Protein AF-A0A525K4E4-F1 (afdb_monomer_lite)

pLDDT: mean 88.95, std 10.06, range [52.97, 96.81]

Radius of gyration: 13.28 Å; chains: 1; bounding box: 39×20×27 Å

Foldseek 3Di:
DQDFPDWAAEPVQWIWTHRPNDTDTDHLVRCVVVVDPDHRVPGHYPVVVVVVVVVVVVVVVVVVD

Sequence (65 aa):
MNMATGMFRTSDGSVQVDYDGVSIPIPRSKYDKNGYKPNFDELPLEADYLAAQEKQRAADAKKHL

Secondary structure (DSSP, 8-state):
-PPP-EEEE-TTSEEEEEETTEEEEEEHHHHHHTT-SS-GGGSPBHHHHHHHHHHHHHHHHHHT-

Structure (mmCIF, N/CA/C/O backbone):
data_AF-A0A525K4E4-F1
#
_entry.id   AF-A0A525K4E4-F1
#
loop_
_atom_site.group_PDB
_atom_site.id
_atom_site.type_symbol
_atom_site.label_atom_id
_atom_site.label_alt_id
_atom_site.label_comp_id
_atom_site.label_asym_id
_atom_site.label_entity_id
_atom_site.label_seq_id
_atom_site.pdbx_PDB_ins_code
_atom_site.Cartn_x
_atom_site.Cartn_y
_atom_site.Cartn_z
_atom_site.occupancy
_atom_site.B_iso_or_equiv
_atom_site.auth_seq_id
_atom_site.auth_comp_id
_atom_site.auth_asym_id
_atom_site.auth_atom_id
_atom_site.pdbx_PDB_model_num
ATOM 1 N N . MET A 1 1 ? -7.524 -10.585 -15.612 1.00 53.31 1 MET A N 1
ATOM 2 C CA . MET A 1 1 ? -7.278 -9.958 -14.297 1.00 53.31 1 MET A CA 1
ATOM 3 C C . MET A 1 1 ? -5.777 -9.878 -14.119 1.00 53.31 1 MET A C 1
ATOM 5 O O . MET A 1 1 ? -5.154 -10.931 -14.097 1.00 53.31 1 MET A O 1
ATOM 9 N N . ASN A 1 2 ? -5.199 -8.677 -14.060 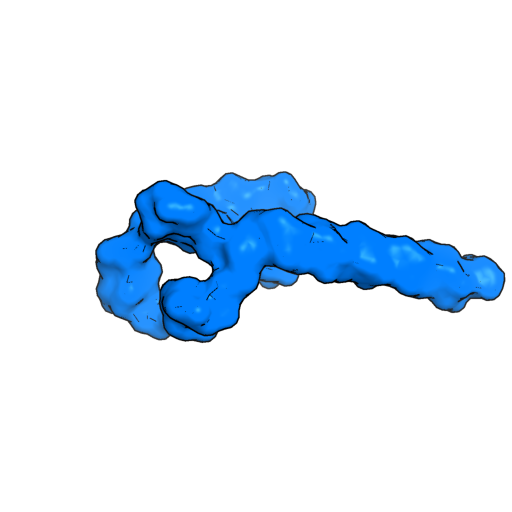1.00 66.69 2 ASN A N 1
ATOM 10 C CA . ASN A 1 2 ? -3.795 -8.544 -13.668 1.00 66.69 2 ASN A CA 1
ATOM 11 C C . ASN A 1 2 ? -3.700 -8.877 -12.176 1.00 66.69 2 ASN A C 1
ATOM 13 O O . ASN A 1 2 ? -4.538 -8.422 -11.395 1.00 66.69 2 ASN A O 1
ATOM 17 N N . MET A 1 3 ? -2.750 -9.730 -11.800 1.00 83.94 3 MET A N 1
ATOM 18 C CA . MET A 1 3 ? -2.468 -9.993 -10.390 1.00 83.94 3 MET A CA 1
ATOM 19 C C . MET A 1 3 ? -1.872 -8.732 -9.764 1.00 83.94 3 MET A C 1
ATOM 21 O O . MET A 1 3 ? -1.153 -7.999 -10.439 1.00 83.94 3 MET A O 1
ATOM 25 N N . ALA A 1 4 ? -2.199 -8.469 -8.499 1.00 86.25 4 ALA A N 1
ATOM 26 C CA . ALA A 1 4 ? -1.568 -7.378 -7.771 1.00 86.25 4 ALA A CA 1
ATOM 27 C C . ALA A 1 4 ? -0.074 -7.684 -7.612 1.00 86.25 4 ALA A C 1
ATOM 29 O O . ALA A 1 4 ? 0.294 -8.770 -7.161 1.00 86.25 4 ALA A O 1
ATOM 30 N N . THR A 1 5 ? 0.765 -6.725 -7.983 1.00 89.12 5 THR A N 1
ATOM 31 C CA . THR A 1 5 ? 2.224 -6.803 -7.871 1.00 89.12 5 THR A CA 1
ATOM 32 C C . THR A 1 5 ? 2.680 -6.411 -6.464 1.00 89.12 5 THR A C 1
ATOM 34 O O . THR A 1 5 ? 3.718 -6.874 -5.997 1.00 89.12 5 THR A O 1
ATOM 37 N N . GLY A 1 6 ? 1.884 -5.613 -5.745 1.00 93.00 6 GLY A N 1
ATOM 38 C CA . GLY A 1 6 ? 2.175 -5.245 -4.364 1.00 93.00 6 GLY A CA 1
ATOM 39 C C . GLY A 1 6 ? 1.061 -4.468 -3.671 1.00 93.00 6 GLY A C 1
ATOM 40 O O . GLY A 1 6 ? 0.023 -4.154 -4.254 1.00 93.00 6 GLY A O 1
ATOM 41 N N . MET A 1 7 ? 1.278 -4.177 -2.390 1.00 95.44 7 MET A N 1
ATOM 42 C CA . MET A 1 7 ? 0.400 -3.344 -1.570 1.00 95.44 7 MET A CA 1
ATOM 43 C C . MET A 1 7 ? 1.234 -2.499 -0.609 1.00 95.44 7 MET A C 1
ATOM 45 O O . MET A 1 7 ? 2.212 -2.986 -0.041 1.00 95.44 7 MET A O 1
ATOM 49 N N . PHE A 1 8 ? 0.814 -1.259 -0.382 1.00 96.19 8 PHE A N 1
ATOM 50 C CA . PHE A 1 8 ? 1.405 -0.369 0.617 1.00 96.19 8 PHE A CA 1
ATOM 51 C C . PHE A 1 8 ? 0.335 0.523 1.238 1.00 96.19 8 PHE A C 1
ATOM 53 O O . PHE A 1 8 ? -0.742 0.708 0.671 1.00 96.19 8 PHE A O 1
ATOM 60 N N . ARG A 1 9 ? 0.616 1.074 2.417 1.00 96.69 9 ARG A N 1
ATOM 61 C CA . ARG A 1 9 ? -0.261 2.052 3.062 1.00 96.69 9 ARG A CA 1
ATOM 62 C C . ARG A 1 9 ? 0.255 3.466 2.858 1.00 96.69 9 AR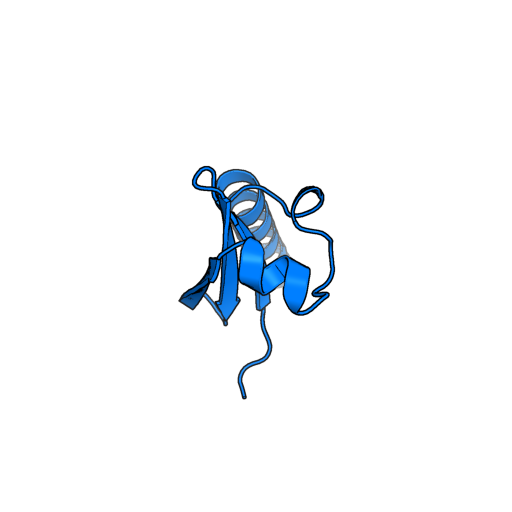G A C 1
ATOM 64 O O . ARG A 1 9 ? 1.461 3.715 2.835 1.00 96.69 9 ARG A O 1
ATOM 71 N N . THR A 1 10 ? -0.676 4.398 2.764 1.00 94.88 10 THR A N 1
ATOM 72 C CA . THR A 1 10 ? -0.392 5.826 2.685 1.00 94.88 10 THR A CA 1
ATOM 73 C C . THR A 1 10 ? -0.648 6.495 4.034 1.00 94.88 10 THR A C 1
ATOM 75 O O . THR A 1 10 ? -1.421 6.000 4.862 1.00 94.88 10 THR A O 1
ATOM 78 N N . SER A 1 11 ? 0.006 7.632 4.278 1.00 90.12 11 SER A N 1
ATOM 79 C CA . SER A 1 11 ? -0.106 8.366 5.548 1.00 90.12 11 SER A CA 1
ATOM 80 C C . SER A 1 11 ? -1.515 8.909 5.819 1.00 90.12 11 SER A C 1
ATOM 82 O O . SER A 1 11 ? -1.864 9.141 6.973 1.00 90.12 11 SER A O 1
ATOM 84 N N . ASP A 1 12 ? -2.345 9.073 4.785 1.00 89.12 12 ASP A N 1
ATOM 85 C CA . ASP A 1 12 ? -3.768 9.430 4.890 1.00 89.12 12 ASP A CA 1
ATOM 86 C C . ASP A 1 12 ? -4.669 8.244 5.284 1.00 89.12 12 ASP A C 1
ATOM 88 O O . ASP A 1 12 ? -5.876 8.410 5.453 1.00 89.12 12 ASP A O 1
ATOM 92 N N . GLY A 1 13 ? -4.099 7.052 5.487 1.00 90.31 13 GLY A N 1
ATOM 93 C CA . GLY A 1 13 ? -4.832 5.897 5.998 1.00 90.31 13 GLY A CA 1
ATOM 94 C C . GLY A 1 13 ? -5.514 5.063 4.915 1.00 90.31 13 GLY A C 1
ATOM 95 O O . GLY A 1 13 ? -6.461 4.339 5.217 1.00 90.31 13 GLY A O 1
ATOM 96 N N . SER A 1 14 ? -5.068 5.152 3.662 1.00 95.38 14 SER A N 1
ATOM 97 C CA . SER A 1 14 ? -5.535 4.285 2.577 1.00 95.38 14 SER A CA 1
ATOM 98 C C . SER A 1 14 ? -4.528 3.168 2.289 1.00 95.38 14 SER A C 1
ATOM 100 O O . SER A 1 14 ? -3.349 3.270 2.627 1.00 95.38 14 SER A O 1
ATOM 102 N N . VAL A 1 15 ? -4.999 2.076 1.691 1.00 96.81 15 VAL A N 1
ATOM 103 C CA . VAL A 1 15 ? -4.143 1.038 1.107 1.00 96.81 15 VAL A CA 1
ATOM 104 C C . VAL A 1 15 ? -4.112 1.236 -0.396 1.00 96.81 15 VAL A C 1
ATOM 106 O O . VAL A 1 15 ? -5.160 1.291 -1.027 1.00 96.81 15 VAL A O 1
ATOM 109 N N . GLN A 1 16 ? -2.925 1.298 -0.976 1.00 96.62 16 GLN A N 1
ATOM 110 C CA . GLN A 1 16 ? -2.715 1.308 -2.415 1.00 96.62 16 GLN A CA 1
ATOM 111 C C . GLN A 1 16 ? -2.381 -0.109 -2.865 1.00 96.62 16 GLN A C 1
ATOM 113 O O . GLN A 1 16 ? -1.435 -0.717 -2.363 1.00 96.62 16 GLN A O 1
ATOM 118 N N . VAL A 1 17 ? -3.174 -0.645 -3.791 1.00 94.62 17 VAL A N 1
ATOM 119 C CA . VAL A 1 17 ? -2.905 -1.940 -4.427 1.00 94.62 17 VAL A CA 1
ATOM 120 C C . VAL A 1 17 ? -2.269 -1.681 -5.782 1.00 94.62 17 VAL A C 1
ATOM 122 O O . VAL A 1 17 ? -2.921 -1.118 -6.658 1.00 94.62 17 VAL A O 1
ATOM 125 N N . ASP A 1 18 ? -1.012 -2.077 -5.927 1.00 93.06 18 ASP A N 1
ATOM 126 C CA . ASP A 1 18 ? -0.193 -1.885 -7.121 1.00 93.06 18 ASP A CA 1
ATOM 127 C C . ASP A 1 18 ? -0.448 -3.018 -8.121 1.00 93.06 18 ASP A C 1
ATOM 129 O O . ASP A 1 18 ? -0.357 -4.202 -7.785 1.00 93.06 18 ASP A O 1
ATOM 133 N N . TYR A 1 19 ? -0.768 -2.638 -9.353 1.00 90.75 19 TYR A N 1
ATOM 134 C CA . TYR A 1 19 ? -0.871 -3.500 -10.520 1.00 90.75 19 TYR A CA 1
ATOM 135 C C . TYR A 1 19 ? 0.120 -3.005 -11.574 1.00 90.75 19 TYR A C 1
ATOM 137 O O . TYR A 1 19 ? -0.234 -2.207 -12.442 1.00 90.75 19 TYR A O 1
ATOM 145 N N . ASP A 1 20 ? 1.359 -3.477 -11.484 1.00 85.75 20 ASP A N 1
ATOM 146 C CA . ASP A 1 20 ? 2.444 -3.153 -12.417 1.00 85.75 20 ASP A CA 1
ATOM 147 C C . ASP A 1 20 ? 2.669 -1.634 -12.578 1.00 85.75 20 ASP A C 1
ATOM 149 O O . ASP A 1 20 ? 2.749 -1.088 -13.677 1.00 85.75 20 ASP A O 1
ATOM 153 N N . GLY A 1 21 ? 2.720 -0.920 -11.449 1.00 81.44 21 GLY A N 1
ATOM 154 C CA . GLY A 1 21 ? 2.933 0.530 -11.402 1.00 81.44 21 GLY A CA 1
ATOM 155 C C . GLY A 1 21 ? 1.661 1.378 -11.485 1.00 81.44 21 GLY A C 1
ATOM 156 O O . GLY A 1 21 ? 1.742 2.600 -11.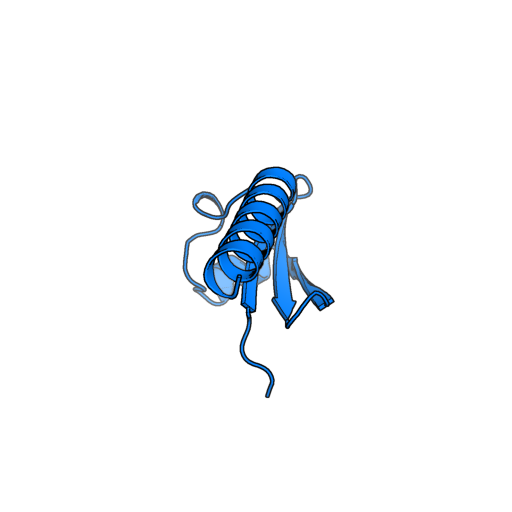356 1.00 81.44 21 GLY A O 1
ATOM 157 N N . VAL A 1 22 ? 0.483 0.764 -11.648 1.00 88.88 22 VAL A N 1
ATOM 158 C CA . VAL A 1 22 ? -0.811 1.440 -11.470 1.00 88.88 22 VAL A CA 1
ATOM 159 C C . VAL A 1 22 ? -1.389 1.077 -10.109 1.00 88.88 22 VAL A C 1
ATOM 161 O O . VAL A 1 22 ? -1.744 -0.075 -9.871 1.00 88.88 22 VAL A O 1
ATOM 164 N N . SER A 1 23 ? -1.532 2.064 -9.227 1.00 91.75 23 SER A N 1
ATOM 165 C CA . SER A 1 23 ? -2.067 1.850 -7.879 1.00 91.75 23 SER A CA 1
ATOM 166 C C . SER A 1 23 ? -3.543 2.225 -7.772 1.00 91.75 23 SER A C 1
ATOM 168 O O . SER A 1 23 ? -3.962 3.284 -8.242 1.00 91.75 23 SER A O 1
ATOM 170 N N . ILE A 1 24 ? -4.337 1.359 -7.135 1.00 93.12 24 ILE A N 1
ATOM 171 C CA . ILE A 1 24 ? -5.750 1.613 -6.829 1.00 93.12 24 ILE A CA 1
ATOM 172 C C . ILE A 1 24 ? -5.915 1.845 -5.319 1.00 93.12 24 ILE A C 1
ATOM 174 O O . ILE A 1 24 ? -5.586 0.945 -4.537 1.00 93.12 24 ILE A O 1
ATOM 178 N N . PRO A 1 25 ? -6.488 2.989 -4.895 1.00 95.62 25 PRO A N 1
ATOM 179 C CA . PRO A 1 25 ? -6.739 3.266 -3.488 1.00 95.62 25 PRO A CA 1
ATOM 180 C C . PRO A 1 25 ? -7.921 2.456 -2.944 1.00 95.62 25 PRO A C 1
ATOM 182 O O . PRO A 1 25 ? -9.024 2.449 -3.499 1.00 95.62 25 PRO A O 1
ATOM 185 N N . ILE A 1 26 ? -7.716 1.847 -1.781 1.00 95.44 26 ILE A N 1
ATOM 186 C CA . ILE A 1 26 ? -8.729 1.192 -0.960 1.00 95.44 26 ILE A CA 1
ATOM 187 C C . ILE A 1 26 ? -8.762 1.898 0.403 1.00 95.44 26 ILE A C 1
ATOM 189 O O . ILE A 1 26 ? -7.773 1.874 1.136 1.00 95.44 26 ILE A O 1
ATOM 193 N N . PRO A 1 27 ? -9.895 2.501 0.802 1.00 95.88 27 PRO A N 1
ATOM 194 C CA . PRO A 1 27 ? -10.041 3.066 2.141 1.00 95.88 27 PRO A CA 1
ATOM 195 C C . PRO A 1 27 ? -9.850 1.994 3.220 1.00 95.88 27 PRO A C 1
ATOM 197 O O . PRO A 1 27 ? -10.425 0.907 3.093 1.00 95.88 27 PRO A O 1
ATOM 200 N N . ARG A 1 28 ? -9.147 2.309 4.318 1.00 94.44 28 ARG A N 1
ATOM 201 C CA . ARG A 1 28 ? -8.907 1.366 5.429 1.00 94.44 28 ARG A CA 1
ATOM 202 C C . ARG A 1 28 ? -10.175 0.666 5.914 1.00 94.44 28 ARG A C 1
ATOM 204 O O . ARG A 1 28 ? -10.183 -0.552 6.022 1.00 94.44 28 ARG A O 1
ATOM 211 N N . SER A 1 29 ? -11.285 1.390 6.073 1.00 94.31 29 SER A N 1
ATOM 212 C CA . SER A 1 29 ? -12.558 0.792 6.505 1.00 94.31 29 SER A CA 1
ATOM 213 C C . SER A 1 29 ? -13.057 -0.318 5.573 1.00 94.31 29 SER A C 1
ATOM 215 O O . SER A 1 29 ? -13.649 -1.289 6.037 1.00 94.31 29 SER A O 1
ATOM 217 N N . LYS A 1 30 ? -12.838 -0.191 4.256 1.00 95.56 30 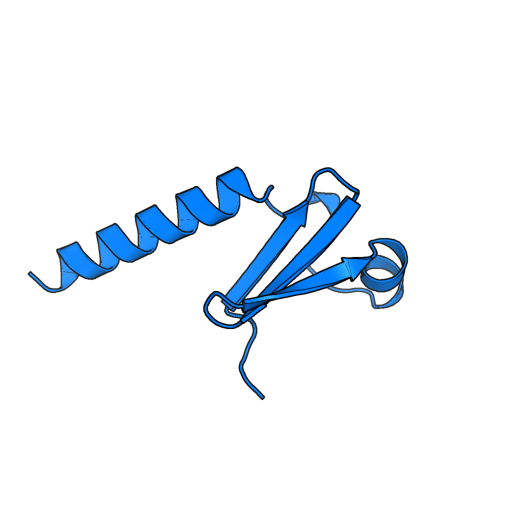LYS A N 1
ATOM 218 C CA . LYS A 1 30 ? -13.156 -1.258 3.294 1.00 95.56 30 LYS A CA 1
ATOM 219 C C . LYS A 1 30 ? -12.116 -2.371 3.341 1.00 95.56 30 LYS A C 1
ATOM 221 O O . LYS A 1 30 ? -12.492 -3.532 3.228 1.00 95.56 30 LYS A O 1
ATOM 226 N N . TYR A 1 31 ? -10.844 -2.017 3.503 1.00 94.81 31 TYR A N 1
ATOM 227 C CA . TYR A 1 31 ? -9.754 -2.980 3.567 1.00 94.81 31 TYR A CA 1
ATOM 228 C C . TYR A 1 31 ? -9.937 -3.960 4.736 1.00 94.81 31 TYR A C 1
ATOM 230 O O . TYR A 1 31 ? -9.973 -5.173 4.532 1.00 94.81 31 TYR A O 1
ATOM 238 N N . ASP A 1 32 ? -10.179 -3.412 5.930 1.00 93.56 32 ASP A N 1
ATOM 239 C CA . ASP A 1 32 ? -10.409 -4.167 7.163 1.00 93.56 32 ASP A CA 1
ATOM 240 C C . ASP A 1 32 ? -11.711 -4.978 7.088 1.00 93.56 32 ASP A C 1
ATOM 242 O O . ASP A 1 32 ? -11.728 -6.162 7.423 1.00 93.56 32 ASP A O 1
ATOM 246 N N . LYS A 1 33 ? -12.801 -4.381 6.578 1.00 96.12 33 LYS A N 1
ATOM 247 C CA . LYS A 1 33 ? -14.093 -5.073 6.414 1.00 96.12 33 LYS A CA 1
ATOM 248 C C . LYS A 1 33 ? -13.997 -6.282 5.484 1.00 96.12 33 LYS A C 1
ATOM 250 O O . LYS A 1 33 ? -14.673 -7.281 5.714 1.00 96.12 33 LYS A O 1
ATOM 255 N N . ASN A 1 34 ? -13.192 -6.180 4.431 1.00 94.00 34 ASN A N 1
ATOM 256 C CA . ASN A 1 34 ? -13.004 -7.261 3.469 1.00 94.00 34 ASN A CA 1
ATOM 257 C C . ASN A 1 34 ? -12.030 -8.338 3.978 1.00 94.00 34 ASN A C 1
ATOM 259 O O . ASN A 1 34 ? -11.887 -9.369 3.324 1.00 94.00 34 ASN A O 1
ATOM 263 N N . GLY A 1 35 ? -11.374 -8.120 5.124 1.00 93.19 35 GLY A N 1
ATOM 264 C CA 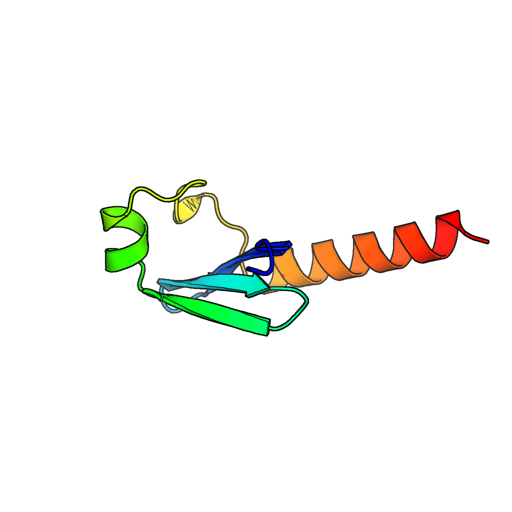. GLY A 1 35 ? -10.457 -9.083 5.729 1.00 93.19 35 GLY A CA 1
ATOM 265 C C . GLY A 1 35 ? -9.197 -9.334 4.900 1.00 93.19 35 GLY A C 1
ATOM 266 O O . GLY A 1 35 ? -8.647 -10.435 4.961 1.00 93.19 35 GLY A O 1
ATOM 267 N N . TYR A 1 36 ? -8.756 -8.349 4.107 1.00 91.06 36 TYR A N 1
ATOM 268 C CA . TYR A 1 36 ? -7.534 -8.481 3.315 1.00 91.06 36 TYR A CA 1
ATOM 269 C C . TYR A 1 36 ? -6.307 -8.693 4.206 1.00 91.06 36 TYR A C 1
ATOM 271 O O . TYR A 1 36 ? -6.269 -8.285 5.370 1.00 91.06 36 TYR A O 1
ATOM 279 N N . LYS A 1 37 ? -5.304 -9.367 3.638 1.00 91.88 37 LYS A N 1
ATOM 280 C CA . LYS A 1 37 ? -4.024 -9.646 4.286 1.00 91.88 37 LYS A CA 1
ATOM 281 C C . LYS A 1 37 ? -2.872 -9.147 3.409 1.00 91.88 37 LYS A C 1
ATOM 283 O O . LYS A 1 37 ? -2.985 -9.263 2.186 1.00 91.88 37 LYS A O 1
ATOM 288 N N . PRO A 1 38 ? -1.767 -8.657 4.004 1.00 93.19 38 PRO A N 1
ATOM 289 C CA . PRO A 1 38 ? -1.503 -8.508 5.450 1.00 93.19 38 PRO A CA 1
ATOM 290 C C . PRO A 1 38 ? -2.386 -7.431 6.115 1.00 93.19 38 PRO A C 1
ATOM 292 O O . PRO A 1 38 ? -3.137 -6.752 5.426 1.00 93.19 38 PRO A O 1
ATOM 295 N N . ASN A 1 39 ? -2.380 -7.302 7.450 1.00 94.44 39 ASN A N 1
ATOM 296 C CA . ASN A 1 39 ? -3.195 -6.260 8.089 1.00 94.44 39 ASN A CA 1
ATOM 297 C C . ASN A 1 39 ? -2.697 -4.865 7.685 1.00 94.44 39 ASN A C 1
ATOM 299 O O . ASN A 1 39 ? -1.519 -4.692 7.372 1.00 94.44 39 ASN A O 1
ATOM 303 N N . PHE A 1 40 ? -3.568 -3.853 7.780 1.00 94.38 40 PHE A N 1
ATOM 304 C CA . PHE A 1 40 ? -3.208 -2.472 7.448 1.00 94.38 40 PHE A CA 1
ATOM 305 C C . PHE A 1 40 ? -1.899 -2.026 8.116 1.00 94.38 40 PHE A C 1
ATOM 307 O O . PHE A 1 40 ? -1.039 -1.443 7.467 1.00 94.38 40 PHE A O 1
ATOM 314 N N . ASP A 1 41 ? -1.728 -2.318 9.405 1.00 93.50 41 ASP A N 1
ATOM 315 C CA . ASP A 1 41 ? -0.571 -1.856 10.176 1.00 93.50 41 ASP A CA 1
ATOM 316 C C . ASP A 1 41 ? 0.740 -2.591 9.863 1.00 93.50 41 ASP A C 1
ATOM 318 O O . ASP A 1 41 ? 1.814 -2.109 10.218 1.00 93.50 41 ASP A O 1
ATOM 322 N N . GLU A 1 42 ? 0.654 -3.716 9.157 1.00 95.50 42 GLU A N 1
ATOM 323 C CA . GLU A 1 42 ? 1.796 -4.509 8.696 1.00 95.50 42 GLU A CA 1
ATOM 324 C C . GLU A 1 42 ? 2.231 -4.123 7.277 1.00 95.50 42 GLU A C 1
ATOM 326 O O . GLU A 1 42 ? 3.277 -4.571 6.806 1.00 95.50 42 GLU A O 1
ATOM 331 N N . LEU A 1 43 ? 1.442 -3.296 6.581 1.00 95.81 43 LEU A N 1
ATOM 332 C CA . LEU A 1 43 ? 1.801 -2.813 5.257 1.00 95.81 43 LEU A CA 1
ATOM 333 C C . LEU A 1 43 ? 2.952 -1.798 5.338 1.00 95.81 43 LEU A C 1
ATOM 335 O O . LEU A 1 43 ? 2.948 -0.915 6.209 1.00 95.81 43 LEU A O 1
ATOM 339 N N . PRO A 1 44 ? 3.911 -1.867 4.395 1.00 96.56 44 PRO A N 1
ATOM 340 C CA . PRO A 1 44 ? 4.955 -0.860 4.283 1.00 96.56 44 PRO A CA 1
ATOM 341 C C . PRO A 1 44 ? 4.341 0.501 3.947 1.00 96.56 44 PRO A C 1
ATOM 343 O O . PRO A 1 44 ? 3.278 0.582 3.325 1.00 96.56 44 PRO A O 1
ATOM 346 N N . LEU A 1 45 ? 5.022 1.576 4.340 1.00 95.81 45 LEU A N 1
ATOM 347 C CA . LEU A 1 45 ? 4.704 2.909 3.836 1.00 95.81 45 LEU A CA 1
ATOM 348 C C . LEU A 1 45 ? 5.110 3.019 2.362 1.00 95.81 45 LEU A C 1
ATOM 350 O O . LEU A 1 45 ? 5.980 2.285 1.891 1.00 95.81 45 LEU A O 1
ATOM 354 N N . GLU A 1 46 ? 4.506 3.966 1.647 1.00 94.12 46 GLU A N 1
ATOM 355 C CA . GLU A 1 46 ? 4.801 4.232 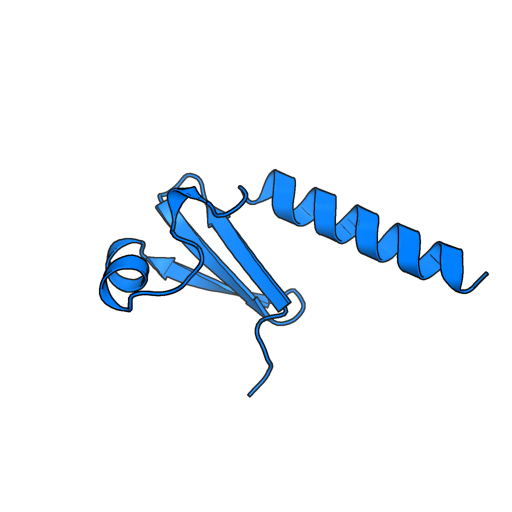0.232 1.00 94.12 46 GLU A CA 1
ATOM 356 C C . GLU A 1 46 ? 6.307 4.357 -0.051 1.00 94.12 46 GLU A C 1
ATOM 358 O O . GLU A 1 46 ? 6.823 3.696 -0.948 1.00 94.12 46 GLU A O 1
ATOM 363 N N . ALA A 1 47 ? 7.033 5.142 0.750 1.00 93.81 47 ALA A N 1
ATOM 364 C CA . ALA A 1 47 ? 8.465 5.354 0.550 1.00 93.81 47 ALA A CA 1
ATOM 365 C C . ALA A 1 47 ? 9.284 4.055 0.679 1.00 93.81 47 ALA A C 1
ATOM 367 O O . ALA A 1 47 ? 10.148 3.784 -0.154 1.00 93.81 47 ALA A O 1
ATOM 368 N N . ASP A 1 48 ? 8.993 3.232 1.691 1.00 95.19 48 ASP A N 1
ATOM 369 C CA . ASP A 1 48 ? 9.669 1.946 1.900 1.00 95.19 48 ASP A CA 1
ATOM 370 C C . ASP A 1 48 ? 9.349 0.953 0.780 1.00 95.19 48 ASP A C 1
ATOM 372 O O . ASP A 1 48 ? 10.230 0.228 0.311 1.00 95.19 48 ASP A O 1
ATOM 376 N N . TYR A 1 49 ? 8.094 0.943 0.323 1.00 94.44 49 TYR A N 1
ATOM 377 C CA . TYR A 1 49 ? 7.650 0.105 -0.783 1.00 94.44 49 TYR A CA 1
ATOM 378 C C . TYR A 1 49 ? 8.367 0.468 -2.089 1.00 94.44 49 TYR A C 1
ATOM 380 O O . TYR A 1 49 ? 8.948 -0.409 -2.731 1.00 94.44 49 TYR A O 1
ATOM 388 N N . LEU A 1 50 ? 8.397 1.754 -2.454 1.00 91.44 50 LEU A N 1
ATOM 389 C CA . LEU A 1 50 ? 9.075 2.232 -3.662 1.00 91.44 50 LEU A CA 1
ATOM 390 C C . LEU A 1 50 ? 10.584 1.959 -3.608 1.00 91.44 50 LEU A C 1
ATOM 392 O O . LEU A 1 50 ? 11.145 1.420 -4.564 1.00 91.44 50 LEU A O 1
ATOM 396 N N . ALA A 1 51 ? 11.226 2.218 -2.465 1.00 93.75 51 ALA A N 1
ATOM 397 C CA . ALA A 1 51 ? 12.648 1.937 -2.277 1.00 93.75 51 ALA A CA 1
ATOM 398 C C . ALA A 1 51 ? 12.969 0.435 -2.389 1.00 93.75 51 ALA A C 1
ATOM 400 O O . ALA A 1 51 ? 14.012 0.057 -2.931 1.00 93.75 51 ALA A O 1
ATOM 401 N N . ALA A 1 52 ? 12.094 -0.441 -1.886 1.00 91.62 52 ALA A N 1
ATOM 402 C CA . ALA A 1 52 ? 12.235 -1.885 -2.055 1.00 91.62 52 ALA A CA 1
ATOM 403 C C . ALA A 1 52 ? 12.065 -2.305 -3.524 1.00 91.62 52 ALA A C 1
ATOM 405 O O . ALA A 1 52 ? 12.831 -3.143 -4.006 1.00 91.62 52 ALA A O 1
ATOM 406 N N . GLN A 1 53 ? 11.117 -1.698 -4.243 1.00 89.56 53 GLN A N 1
ATOM 407 C CA . GLN A 1 53 ? 10.876 -1.974 -5.659 1.00 89.56 53 GLN A CA 1
ATOM 408 C C . GLN A 1 53 ? 12.067 -1.557 -6.535 1.00 89.56 53 GLN A C 1
ATOM 410 O O . GLN A 1 53 ? 12.515 -2.336 -7.374 1.00 89.56 53 GLN A O 1
ATOM 415 N N . GLU A 1 54 ? 12.638 -0.371 -6.312 1.00 89.00 54 GLU A N 1
ATOM 416 C CA . GLU A 1 54 ? 13.840 0.081 -7.025 1.00 89.00 54 GLU A CA 1
ATOM 417 C C . GLU A 1 54 ? 15.036 -0.842 -6.779 1.00 89.00 54 GLU A C 1
ATOM 419 O O . GLU A 1 54 ? 15.744 -1.207 -7.719 1.00 89.00 54 GLU A O 1
ATOM 424 N N . LYS A 1 55 ? 15.243 -1.276 -5.528 1.00 88.88 55 LYS A N 1
ATOM 425 C CA . LYS A 1 55 ? 16.313 -2.226 -5.188 1.00 88.88 55 LYS A CA 1
ATOM 426 C C . LYS A 1 55 ? 16.142 -3.564 -5.899 1.00 88.88 55 LYS A C 1
ATOM 428 O O . LYS A 1 55 ? 17.140 -4.110 -6.363 1.00 88.88 55 LYS A O 1
ATOM 433 N N . GLN A 1 56 ? 14.912 -4.075 -5.991 1.00 85.94 56 GLN A N 1
ATOM 434 C CA . GLN A 1 56 ? 14.619 -5.300 -6.740 1.00 85.94 56 GLN A CA 1
ATOM 435 C C . GLN A 1 56 ? 14.941 -5.109 -8.221 1.00 85.94 56 GLN A C 1
ATOM 437 O O . GLN A 1 56 ? 15.826 -5.789 -8.728 1.00 85.94 56 GLN A O 1
ATOM 442 N N . ARG A 1 57 ? 14.374 -4.082 -8.870 1.00 84.00 57 ARG A N 1
ATOM 443 C CA . ARG A 1 57 ? 14.652 -3.776 -10.286 1.00 84.00 57 ARG A CA 1
ATOM 444 C C . ARG A 1 57 ? 16.153 -3.648 -10.575 1.00 84.00 57 ARG A C 1
ATOM 446 O O . ARG A 1 57 ? 16.639 -4.163 -11.579 1.00 84.00 57 ARG A O 1
ATOM 453 N N . ALA A 1 58 ? 16.905 -2.993 -9.690 1.00 84.38 58 ALA A N 1
ATOM 454 C CA . ALA A 1 58 ? 18.354 -2.858 -9.822 1.00 84.38 58 ALA A CA 1
ATOM 455 C C . ALA A 1 58 ? 19.107 -4.190 -9.633 1.00 84.38 58 ALA A C 1
ATOM 457 O O . ALA A 1 58 ? 20.146 -4.398 -10.261 1.00 84.38 58 ALA A O 1
ATOM 458 N N . ALA A 1 59 ? 18.622 -5.083 -8.767 1.00 84.44 59 ALA A N 1
ATOM 459 C CA . ALA A 1 59 ? 19.195 -6.411 -8.567 1.00 84.44 59 ALA A CA 1
ATOM 460 C C . ALA A 1 59 ? 18.917 -7.335 -9.762 1.00 84.44 59 ALA A C 1
ATOM 462 O O . ALA A 1 59 ? 19.839 -8.005 -10.228 1.00 84.44 59 ALA A O 1
ATOM 463 N N . ASP A 1 60 ? 17.695 -7.320 -10.297 1.00 78.12 60 ASP A N 1
ATOM 464 C CA . ASP A 1 60 ? 17.318 -8.065 -11.502 1.00 78.12 60 ASP A CA 1
ATOM 465 C C . ASP A 1 60 ? 18.143 -7.620 -12.716 1.00 78.12 60 ASP A C 1
ATOM 467 O O . ASP A 1 60 ? 18.701 -8.454 -13.430 1.00 78.12 60 ASP A O 1
ATOM 471 N N . ALA A 1 61 ? 18.333 -6.307 -12.893 1.00 75.50 61 ALA A N 1
ATOM 472 C CA . ALA A 1 61 ? 19.177 -5.759 -13.954 1.00 75.50 61 ALA A CA 1
ATOM 473 C C . ALA A 1 61 ? 20.649 -6.204 -13.847 1.00 75.50 61 ALA A C 1
ATOM 475 O O . ALA A 1 61 ? 21.301 -6.430 -14.862 1.00 75.50 61 ALA A O 1
ATOM 476 N N . LYS A 1 62 ? 21.179 -6.363 -12.627 1.00 70.44 62 LYS A N 1
ATOM 477 C CA . LYS A 1 62 ? 22.558 -6.832 -12.394 1.00 70.44 62 LYS A CA 1
ATOM 478 C C . LYS A 1 62 ? 22.734 -8.337 -12.577 1.00 70.44 62 LYS A C 1
ATOM 480 O O . LYS A 1 62 ? 23.851 -8.779 -12.810 1.00 70.44 62 LYS A O 1
ATOM 485 N N . LYS A 1 63 ? 21.667 -9.126 -12.434 1.00 67.25 63 LYS A N 1
ATOM 486 C CA . LYS A 1 63 ? 21.714 -10.593 -12.543 1.00 67.25 63 LYS A CA 1
ATOM 487 C C . LYS A 1 63 ? 21.696 -11.085 -13.995 1.00 67.25 63 LYS A C 1
ATOM 489 O O . LYS A 1 63 ? 22.021 -12.240 -14.248 1.00 67.25 63 LYS A O 1
ATOM 494 N N . HIS A 1 64 ? 21.325 -10.208 -14.925 1.00 58.47 64 HIS A N 1
ATOM 495 C CA . HIS A 1 64 ? 21.308 -10.454 -16.367 1.00 58.47 64 HIS A CA 1
ATOM 496 C C . HIS A 1 64 ? 22.511 -9.852 -17.120 1.00 58.47 64 HIS A C 1
ATOM 498 O O . HIS A 1 64 ? 22.472 -9.799 -18.350 1.00 58.47 64 HIS A O 1
ATOM 504 N N . LEU A 1 65 ? 23.558 -9.415 -16.405 1.00 52.97 65 LEU A N 1
ATOM 505 C CA . LEU A 1 65 ? 24.808 -8.903 -16.979 1.00 52.97 65 LEU A CA 1
ATOM 506 C C . LEU A 1 65 ? 25.934 -9.945 -16.935 1.00 52.97 65 LEU A C 1
ATOM 508 O O . LEU A 1 65 ? 26.019 -10.668 -15.915 1.00 52.97 65 LEU A O 1
#